Protein AF-A0A498R0T1-F1 (afdb_monomer_lite)

pLDDT: mean 83.11, std 10.89, range [50.72, 94.31]

Structure (mmCIF, N/CA/C/O backbone):
data_AF-A0A498R0T1-F1
#
_entry.id   AF-A0A498R0T1-F1
#
loop_
_atom_site.group_PDB
_atom_site.id
_atom_site.type_symbol
_atom_site.label_atom_id
_atom_site.label_alt_id
_atom_site.label_comp_id
_atom_site.label_asym_id
_atom_site.label_entity_id
_atom_site.label_seq_id
_atom_site.pdbx_PDB_ins_code
_atom_site.Cartn_x
_atom_site.Cartn_y
_atom_site.Cartn_z
_atom_site.occupancy
_atom_site.B_iso_or_equiv
_atom_site.auth_seq_id
_atom_site.auth_comp_id
_atom_site.auth_asym_id
_atom_site.auth_atom_id
_atom_site.pdbx_PDB_model_num
ATOM 1 N N . MET A 1 1 ? 1.956 -11.664 -6.230 1.00 70.69 1 MET A N 1
ATOM 2 C CA . MET A 1 1 ? 2.643 -11.973 -4.950 1.00 70.69 1 MET A CA 1
ATOM 3 C C . MET A 1 1 ? 2.162 -11.001 -3.881 1.00 70.69 1 MET A C 1
ATOM 5 O O . MET A 1 1 ? 1.886 -9.853 -4.214 1.00 70.69 1 MET A O 1
ATOM 9 N N . MET A 1 2 ? 2.011 -11.454 -2.633 1.00 79.12 2 MET A N 1
ATOM 10 C CA . MET A 1 2 ? 1.553 -10.611 -1.525 1.00 79.12 2 MET A CA 1
ATOM 11 C C . MET A 1 2 ? 2.737 -10.224 -0.641 1.00 79.12 2 MET A C 1
ATOM 13 O O . MET A 1 2 ? 3.389 -11.099 -0.077 1.00 79.12 2 MET A O 1
ATOM 17 N N . ASN A 1 3 ? 2.996 -8.924 -0.536 1.00 86.94 3 ASN A N 1
ATOM 18 C CA . ASN A 1 3 ? 4.081 -8.347 0.250 1.00 86.94 3 ASN A CA 1
ATOM 19 C C . ASN A 1 3 ? 3.505 -7.426 1.324 1.00 86.94 3 ASN A C 1
ATOM 21 O O . ASN A 1 3 ? 2.409 -6.898 1.169 1.00 86.94 3 ASN A O 1
ATOM 25 N N . THR A 1 4 ? 4.260 -7.186 2.389 1.00 91.88 4 THR A N 1
ATOM 26 C CA . THR A 1 4 ? 3.917 -6.160 3.377 1.00 91.88 4 THR A CA 1
ATOM 27 C C . THR A 1 4 ? 4.906 -5.013 3.238 1.00 91.88 4 THR A C 1
ATOM 29 O O . THR A 1 4 ? 6.104 -5.223 3.407 1.00 91.88 4 THR A O 1
ATOM 32 N N . ILE A 1 5 ? 4.413 -3.811 2.944 1.00 92.38 5 ILE A N 1
ATOM 33 C CA . ILE A 1 5 ? 5.221 -2.591 2.809 1.00 92.38 5 ILE A CA 1
ATOM 34 C C . ILE A 1 5 ? 4.722 -1.591 3.851 1.00 92.38 5 ILE A C 1
ATOM 36 O O . ILE A 1 5 ? 3.532 -1.306 3.907 1.00 92.38 5 ILE A O 1
ATOM 40 N N . TYR A 1 6 ? 5.608 -1.110 4.727 1.00 90.88 6 TYR A N 1
ATOM 41 C CA . TYR A 1 6 ? 5.259 -0.227 5.857 1.00 90.88 6 TYR A CA 1
ATOM 42 C C . TYR A 1 6 ? 4.100 -0.740 6.738 1.00 90.88 6 TYR A C 1
ATOM 44 O O . TYR A 1 6 ? 3.326 0.034 7.295 1.00 90.88 6 TYR A O 1
ATOM 52 N N . GLY A 1 7 ? 3.964 -2.063 6.867 1.00 89.06 7 GLY A N 1
ATOM 53 C CA . GLY A 1 7 ? 2.866 -2.693 7.611 1.00 89.06 7 GLY A CA 1
ATOM 54 C C . GLY A 1 7 ? 1.537 -2.781 6.850 1.00 89.06 7 GLY A C 1
ATOM 55 O O . GLY A 1 7 ? 0.573 -3.314 7.396 1.00 89.06 7 GLY A O 1
ATOM 56 N N . ILE A 1 8 ? 1.481 -2.313 5.599 1.00 90.56 8 ILE A N 1
ATOM 57 C CA . ILE A 1 8 ? 0.312 -2.408 4.723 1.00 90.56 8 ILE A CA 1
ATOM 58 C C . ILE A 1 8 ? 0.458 -3.642 3.823 1.00 90.56 8 ILE A C 1
ATOM 60 O O . ILE A 1 8 ? 1.482 -3.795 3.151 1.00 90.56 8 ILE A O 1
ATOM 64 N N . PRO A 1 9 ? -0.550 -4.525 3.776 1.00 93.69 9 PRO A N 1
ATOM 65 C CA . PRO A 1 9 ? -0.605 -5.601 2.800 1.00 93.69 9 PRO A CA 1
ATOM 66 C C . PRO A 1 9 ? -0.736 -5.058 1.371 1.00 93.69 9 PRO A C 1
ATOM 68 O O . PRO A 1 9 ? -1.653 -4.292 1.070 1.00 93.69 9 PRO A O 1
ATOM 71 N N . VAL A 1 10 ? 0.151 -5.507 0.489 1.00 93.44 10 VAL A N 1
ATOM 72 C CA . VAL A 1 10 ? 0.216 -5.154 -0.930 1.00 93.44 10 VAL A CA 1
ATOM 73 C C . VAL A 1 10 ? 0.103 -6.427 -1.755 1.00 93.44 10 VAL A C 1
ATOM 75 O O . VAL A 1 10 ? 1.001 -7.271 -1.732 1.00 93.44 10 VAL A O 1
ATOM 78 N N . ALA A 1 11 ? -0.987 -6.576 -2.499 1.00 93.69 11 ALA A N 1
ATOM 79 C CA . ALA A 1 11 ? -1.068 -7.582 -3.549 1.00 93.69 11 ALA A CA 1
ATOM 80 C C . ALA A 1 11 ? -0.614 -6.940 -4.856 1.00 93.69 11 ALA A C 1
ATOM 82 O O . ALA A 1 11 ? -1.124 -5.892 -5.232 1.00 93.69 11 ALA A O 1
ATOM 83 N N . ALA A 1 12 ? 0.359 -7.536 -5.532 1.00 89.50 12 ALA A N 1
ATOM 84 C CA . ALA A 1 12 ? 0.821 -7.005 -6.803 1.00 89.50 12 ALA A CA 1
ATOM 85 C C . ALA A 1 12 ? 1.231 -8.108 -7.766 1.00 89.50 12 ALA A C 1
ATOM 87 O O . ALA A 1 12 ? 1.641 -9.196 -7.330 1.00 89.50 12 ALA A O 1
ATOM 88 N N . ASP A 1 13 ? 1.196 -7.803 -9.058 1.00 81.06 13 ASP A N 1
ATOM 89 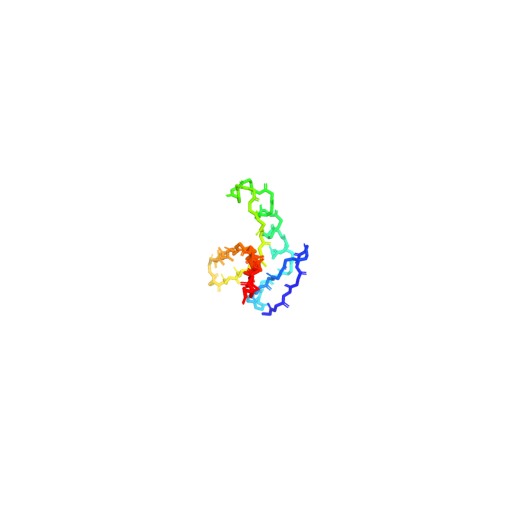C CA . ASP A 1 13 ? 1.741 -8.692 -10.075 1.00 81.06 13 ASP A CA 1
ATOM 90 C C . ASP A 1 13 ? 3.234 -8.962 -9.834 1.00 81.06 13 ASP A C 1
ATOM 92 O O . ASP A 1 13 ? 3.972 -8.182 -9.207 1.00 81.06 13 ASP A O 1
ATOM 96 N N . LEU A 1 14 ? 3.660 -10.162 -10.238 1.00 71.88 14 LEU A N 1
ATOM 97 C CA . LEU A 1 14 ? 5.007 -10.676 -9.974 1.00 71.88 14 LEU A CA 1
ATOM 98 C C . LEU A 1 14 ? 6.093 -9.840 -10.657 1.00 71.88 14 LEU A C 1
ATOM 100 O O . LEU A 1 14 ? 7.206 -9.776 -10.145 1.00 71.88 14 LEU A O 1
ATOM 104 N N . GLU A 1 15 ? 5.753 -9.180 -11.759 1.00 80.81 15 GLU A N 1
ATOM 105 C CA . GLU A 1 15 ? 6.706 -8.490 -12.628 1.00 80.81 15 GLU A CA 1
ATOM 106 C C . GLU A 1 15 ? 7.117 -7.111 -12.105 1.00 80.81 15 GLU A C 1
ATOM 108 O O . GLU A 1 15 ? 8.179 -6.606 -12.465 1.00 80.81 15 GLU A O 1
ATOM 113 N N . LEU A 1 16 ? 6.333 -6.512 -11.202 1.00 85.00 16 LEU A N 1
ATOM 114 C CA . LEU A 1 16 ? 6.642 -5.176 -10.710 1.00 85.00 16 LEU A CA 1
ATOM 115 C C . LEU A 1 16 ? 7.763 -5.221 -9.642 1.00 85.00 16 LEU A C 1
ATOM 117 O O . LEU A 1 16 ? 7.641 -5.958 -8.649 1.00 85.00 16 LEU A O 1
ATOM 121 N N . PRO A 1 17 ? 8.842 -4.426 -9.781 1.00 89.12 17 PRO A N 1
ATOM 122 C CA . PRO A 1 17 ? 9.919 -4.365 -8.797 1.00 89.12 17 PRO A CA 1
ATOM 123 C C . PRO A 1 17 ? 9.434 -3.922 -7.413 1.00 89.12 17 PRO A C 1
ATOM 125 O O . PRO A 1 17 ? 8.495 -3.137 -7.279 1.00 89.12 17 PRO A O 1
ATOM 128 N N . TYR A 1 18 ? 10.110 -4.383 -6.357 1.00 89.88 18 TYR A N 1
ATOM 129 C CA . TYR A 1 18 ? 9.775 -3.986 -4.985 1.00 89.88 18 TYR A CA 1
ATOM 130 C C . TYR A 1 18 ? 9.897 -2.469 -4.764 1.00 89.88 18 TYR A C 1
ATOM 132 O O . TYR A 1 18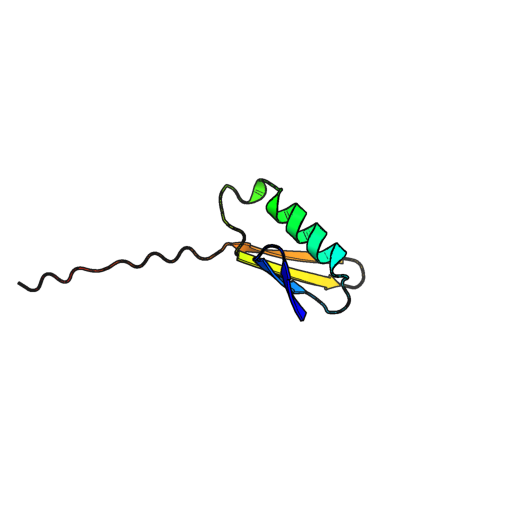 ? 9.047 -1.888 -4.100 1.00 89.88 18 TYR A O 1
ATOM 140 N N . SER A 1 19 ? 10.906 -1.823 -5.354 1.00 92.06 19 SER A N 1
ATOM 141 C CA . SER A 1 19 ? 11.127 -0.375 -5.242 1.00 92.06 19 SER A CA 1
ATOM 142 C C . SER A 1 19 ? 9.972 0.454 -5.809 1.00 92.06 19 SER A C 1
ATOM 144 O O . SER A 1 19 ? 9.592 1.459 -5.217 1.00 92.06 19 SER A O 1
ATOM 146 N N . GLU A 1 20 ? 9.380 0.014 -6.922 1.00 90.81 20 GLU A N 1
ATOM 147 C CA . GLU A 1 20 ? 8.203 0.662 -7.514 1.00 90.81 20 GLU A CA 1
ATOM 148 C C . GLU A 1 20 ? 6.975 0.487 -6.613 1.00 90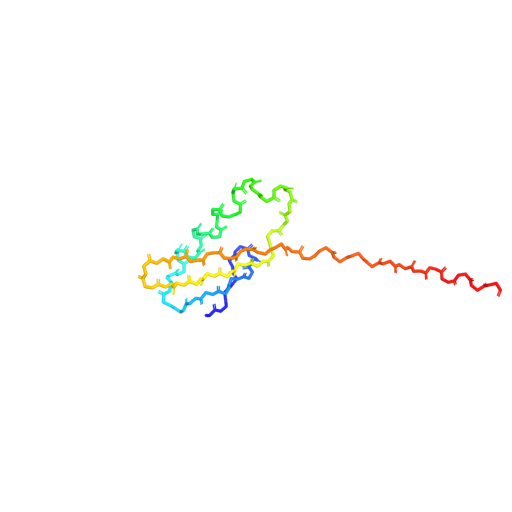.81 20 GLU A C 1
ATOM 150 O O . GLU A 1 20 ? 6.279 1.455 -6.309 1.00 90.81 20 GLU A O 1
ATOM 155 N N . LYS A 1 21 ? 6.761 -0.726 -6.081 1.00 91.75 21 LYS A N 1
ATOM 156 C CA . LYS A 1 21 ? 5.696 -0.990 -5.095 1.00 91.75 21 LYS A CA 1
ATOM 157 C C . LYS A 1 21 ? 5.852 -0.099 -3.862 1.00 91.75 21 LYS A C 1
ATOM 159 O O . LYS A 1 21 ? 4.876 0.471 -3.386 1.00 91.75 21 LYS A O 1
ATOM 164 N N . GLU A 1 22 ? 7.074 0.033 -3.351 1.00 93.50 22 GLU A N 1
ATOM 165 C CA . GLU A 1 22 ? 7.380 0.861 -2.185 1.00 93.50 22 GLU A CA 1
ATOM 166 C C . GLU A 1 22 ? 7.103 2.342 -2.444 1.00 93.50 22 GLU A C 1
ATOM 168 O O . GLU A 1 22 ? 6.485 3.003 -1.607 1.00 93.50 22 GLU A O 1
ATOM 173 N N . LYS A 1 23 ? 7.498 2.849 -3.616 1.00 92.88 23 LYS A N 1
ATOM 174 C CA . LYS A 1 23 ? 7.237 4.229 -4.026 1.00 92.88 23 LYS A CA 1
ATOM 175 C C . LYS A 1 23 ? 5.737 4.526 -4.082 1.00 92.88 23 LYS A C 1
ATOM 177 O O . LYS A 1 23 ? 5.305 5.491 -3.457 1.00 92.88 23 LYS A O 1
ATOM 182 N N . ILE A 1 24 ? 4.953 3.664 -4.733 1.00 91.00 24 ILE A N 1
ATOM 183 C CA . ILE A 1 24 ? 3.491 3.807 -4.831 1.00 91.00 24 ILE A CA 1
ATOM 184 C C . ILE A 1 24 ? 2.855 3.834 -3.436 1.00 91.00 24 ILE A C 1
ATOM 186 O O . ILE A 1 24 ? 2.065 4.721 -3.122 1.00 91.00 24 ILE A O 1
ATOM 190 N N . VAL A 1 25 ? 3.214 2.885 -2.564 1.00 90.81 25 VAL A N 1
ATOM 191 C CA . VAL A 1 25 ? 2.658 2.830 -1.201 1.00 90.81 25 VAL A CA 1
ATOM 192 C C . VAL A 1 25 ? 3.042 4.074 -0.402 1.00 90.81 25 VAL A C 1
ATOM 194 O O . VAL A 1 25 ? 2.208 4.620 0.317 1.00 90.81 25 VAL A O 1
ATOM 197 N N . LYS A 1 26 ? 4.281 4.553 -0.539 1.00 91.06 26 LYS A N 1
ATOM 198 C CA . LYS A 1 26 ? 4.736 5.773 0.127 1.00 91.06 26 LYS A CA 1
ATOM 199 C C . LYS A 1 26 ? 3.941 6.994 -0.331 1.00 91.06 26 LYS A C 1
ATOM 201 O O . LYS A 1 26 ? 3.496 7.756 0.522 1.00 91.06 26 LYS A O 1
ATOM 206 N N . GLU A 1 27 ? 3.732 7.152 -1.636 1.00 90.00 27 GLU A N 1
ATOM 207 C CA . GLU A 1 27 ? 2.930 8.241 -2.208 1.00 90.00 27 GLU A CA 1
ATOM 208 C C . GLU A 1 27 ? 1.496 8.207 -1.658 1.00 90.00 27 GLU A C 1
ATOM 210 O O . GLU A 1 27 ? 1.055 9.194 -1.064 1.00 90.00 27 GLU A O 1
ATOM 215 N N . LEU A 1 28 ? 0.835 7.041 -1.691 1.00 88.50 28 LEU A N 1
ATOM 216 C CA . LEU A 1 28 ? -0.510 6.841 -1.130 1.00 88.50 28 LEU A CA 1
ATOM 217 C C . LEU A 1 28 ? -0.616 7.191 0.362 1.00 88.50 28 LEU A C 1
ATOM 219 O O . LEU A 1 28 ? -1.657 7.669 0.807 1.00 88.50 28 LEU A O 1
ATOM 223 N N . MET A 1 29 ? 0.432 6.927 1.148 1.00 85.38 29 MET A N 1
ATOM 224 C CA . MET A 1 29 ? 0.470 7.273 2.573 1.00 85.38 29 MET A CA 1
ATOM 225 C C . MET A 1 29 ? 0.680 8.771 2.813 1.00 85.38 29 MET A C 1
ATOM 227 O O . MET A 1 29 ? 0.215 9.298 3.824 1.00 85.38 29 MET A O 1
ATOM 231 N N . THR A 1 30 ? 1.426 9.442 1.932 1.00 82.38 30 THR A N 1
ATOM 232 C CA . THR A 1 30 ? 1.742 10.872 2.059 1.00 82.38 30 THR A CA 1
ATOM 233 C C . THR A 1 30 ? 0.653 11.785 1.514 1.00 82.38 30 THR A C 1
ATOM 235 O O . THR A 1 30 ? 0.501 12.906 2.004 1.00 82.38 30 THR A O 1
ATOM 238 N N . GLU A 1 31 ? -0.119 11.330 0.528 1.00 72.94 31 GLU A N 1
ATOM 239 C CA . GLU A 1 31 ? -1.243 12.094 0.008 1.00 72.94 31 GLU A CA 1
ATOM 240 C C . GLU A 1 31 ? -2.346 12.197 1.070 1.00 72.94 31 GLU A C 1
ATOM 242 O O . GLU A 1 31 ? -2.950 11.212 1.497 1.00 72.94 31 GLU A O 1
ATOM 247 N N . TRP A 1 32 ? -2.660 13.431 1.475 1.00 55.88 32 TRP A N 1
ATOM 248 C CA . TRP A 1 32 ? -3.738 13.768 2.420 1.00 55.88 32 TRP A CA 1
ATOM 249 C C . TRP A 1 32 ? -5.143 13.335 1.946 1.00 55.88 32 TRP A C 1
ATOM 251 O O . TRP A 1 32 ? -6.125 13.520 2.667 1.00 55.88 32 TRP A O 1
ATOM 261 N N . ALA A 1 33 ? -5.247 12.735 0.755 1.00 62.25 33 ALA A N 1
ATOM 262 C CA . ALA A 1 33 ? -6.476 12.278 0.116 1.00 62.25 33 ALA A CA 1
ATOM 263 C C . ALA A 1 33 ? -7.279 11.274 0.963 1.00 62.25 33 ALA A C 1
ATOM 265 O O . ALA A 1 33 ? -8.497 11.171 0.808 1.00 62.25 33 ALA A O 1
ATOM 266 N N . TRP A 1 34 ? -6.643 10.583 1.914 1.00 74.06 34 TRP A N 1
ATOM 267 C CA . TRP A 1 34 ? -7.338 9.659 2.811 1.00 74.06 34 TRP A CA 1
ATOM 268 C C . TRP A 1 34 ? -8.180 10.339 3.899 1.00 74.06 34 TRP A C 1
ATOM 270 O O . TRP A 1 34 ? -8.856 9.633 4.637 1.00 74.06 34 TRP A O 1
ATOM 280 N N . ASN A 1 35 ? -8.218 11.677 4.007 1.00 70.69 35 ASN A N 1
ATOM 281 C CA . ASN A 1 35 ? -9.133 12.410 4.906 1.00 70.69 35 ASN A CA 1
ATOM 282 C C . ASN A 1 35 ? -9.150 11.876 6.361 1.00 70.69 35 ASN A C 1
ATOM 284 O O . ASN A 1 35 ? -10.205 11.767 6.987 1.00 70.69 35 ASN A O 1
ATOM 288 N N . GLY A 1 36 ? -7.987 11.481 6.893 1.00 72.75 36 GLY A N 1
ATOM 289 C CA . GLY A 1 36 ? -7.855 10.904 8.241 1.00 72.75 36 GLY A CA 1
ATOM 290 C C . GLY A 1 36 ? -8.216 9.415 8.366 1.00 72.75 36 GLY A C 1
ATOM 291 O O . GLY A 1 36 ? -8.198 8.874 9.472 1.00 72.75 36 GLY A O 1
ATOM 292 N N . ARG A 1 37 ? -8.525 8.736 7.258 1.00 78.31 37 ARG A N 1
ATOM 293 C CA . ARG A 1 37 ? -8.740 7.285 7.185 1.00 78.31 37 ARG A CA 1
ATOM 294 C C . ARG A 1 37 ? -7.406 6.549 7.098 1.00 78.31 37 ARG A C 1
ATOM 296 O O . ARG A 1 37 ? -6.422 7.073 6.582 1.00 78.31 37 ARG A O 1
ATOM 303 N N . GLN A 1 3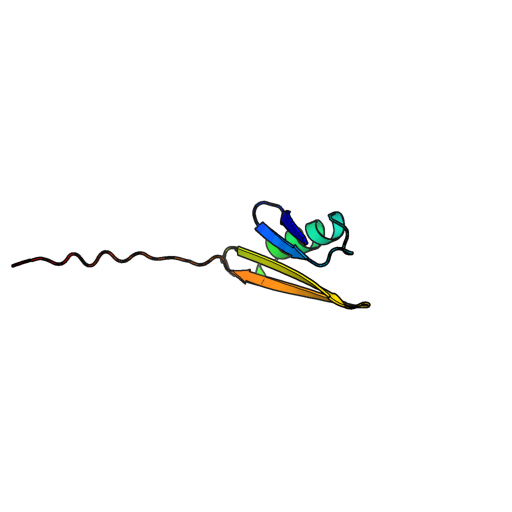8 ? -7.369 5.324 7.615 1.00 84.75 38 GLN A N 1
ATOM 304 C CA . GLN A 1 38 ? -6.164 4.493 7.588 1.00 84.75 38 GLN A CA 1
ATOM 305 C C . GLN A 1 38 ? -6.166 3.585 6.362 1.00 84.75 38 GLN A C 1
ATOM 307 O O . GLN A 1 38 ? -7.133 2.859 6.127 1.00 84.75 38 GLN A O 1
ATOM 312 N N . LEU A 1 39 ? -5.057 3.577 5.625 1.00 88.69 39 LEU A N 1
ATOM 313 C CA . LEU A 1 39 ? -4.837 2.643 4.529 1.00 88.69 39 LEU A CA 1
ATOM 314 C C . LEU A 1 39 ? -4.747 1.209 5.079 1.00 88.69 39 LEU A C 1
ATOM 316 O O . LEU A 1 39 ? -3.972 0.924 5.992 1.00 88.69 39 LEU A O 1
ATOM 320 N N . GLY A 1 40 ? -5.593 0.322 4.562 1.00 90.00 40 GLY A N 1
ATOM 321 C CA . GLY A 1 40 ? -5.748 -1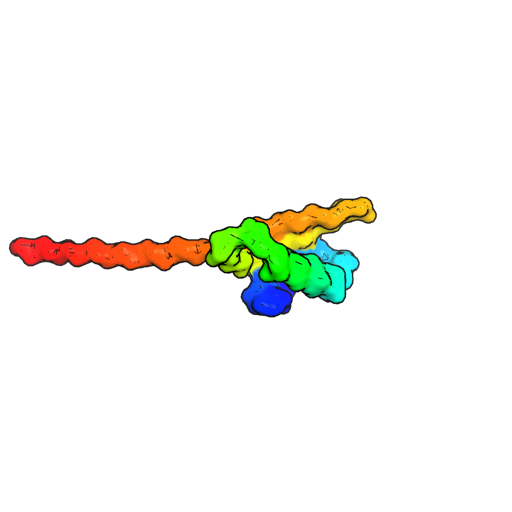.054 5.030 1.00 90.00 40 GLY A CA 1
ATOM 322 C C . GLY A 1 40 ? -5.149 -2.102 4.098 1.00 90.00 40 GLY A C 1
ATOM 323 O O . GLY A 1 40 ? -4.643 -3.110 4.583 1.00 90.00 40 GLY A O 1
ATOM 324 N N . LYS A 1 41 ? -5.205 -1.882 2.781 1.00 93.19 41 LYS A N 1
ATOM 325 C CA . LYS A 1 41 ? -4.637 -2.770 1.756 1.00 93.19 41 LYS A CA 1
ATOM 326 C C . LYS A 1 41 ? -4.390 -1.986 0.470 1.00 93.19 41 LYS A C 1
ATOM 328 O O . LYS A 1 41 ? -5.141 -1.059 0.170 1.00 93.19 41 LYS A O 1
ATOM 333 N N . VAL A 1 42 ? -3.386 -2.394 -0.296 1.00 93.06 42 VAL A N 1
ATOM 334 C CA . VAL A 1 42 ? -3.155 -1.923 -1.665 1.00 93.06 42 VAL A CA 1
ATOM 335 C C . VAL A 1 42 ? -3.145 -3.120 -2.613 1.00 93.06 42 VAL A C 1
ATOM 337 O O . VAL A 1 42 ? -2.580 -4.169 -2.306 1.00 93.06 42 VAL A O 1
ATOM 340 N N . GLU A 1 43 ? -3.780 -2.969 -3.764 1.00 94.31 43 GLU A N 1
ATOM 341 C CA . GLU A 1 43 ? -3.653 -3.860 -4.909 1.00 94.31 43 GLU A CA 1
ATOM 342 C C . GLU A 1 43 ? -3.040 -3.073 -6.067 1.00 94.31 43 GLU A C 1
ATOM 344 O O . GLU A 1 43 ? -3.482 -1.966 -6.371 1.00 94.31 43 GLU A O 1
ATOM 349 N N . ILE A 1 44 ? -1.992 -3.627 -6.669 1.00 92.94 44 ILE A N 1
ATOM 350 C CA . ILE A 1 44 ? -1.266 -3.029 -7.787 1.00 92.94 44 ILE A CA 1
ATOM 351 C C . ILE A 1 44 ? -1.340 -4.007 -8.951 1.00 92.94 44 ILE A C 1
ATOM 353 O O . ILE A 1 44 ? -0.720 -5.071 -8.913 1.00 92.94 44 ILE A O 1
ATOM 357 N N . ILE A 1 45 ? -2.111 -3.643 -9.964 1.00 90.81 45 ILE A N 1
ATOM 358 C CA . ILE A 1 45 ? -2.343 -4.461 -11.149 1.00 90.81 45 ILE A CA 1
ATOM 359 C C . ILE A 1 45 ? -1.618 -3.779 -12.298 1.00 90.81 45 ILE A C 1
ATOM 361 O O . ILE A 1 45 ? -1.874 -2.608 -12.574 1.00 90.81 45 ILE A O 1
ATOM 365 N N . SER A 1 46 ? -0.698 -4.486 -12.940 1.00 86.00 46 SER A N 1
ATOM 366 C CA . SER A 1 46 ? -0.030 -3.985 -14.134 1.00 86.00 46 SER A CA 1
ATOM 367 C C . SER A 1 46 ? -0.738 -4.560 -15.348 1.00 86.00 46 SER A C 1
ATOM 369 O O . SER A 1 46 ? -0.785 -5.775 -15.524 1.00 86.00 46 SER A O 1
ATOM 371 N N . ASP A 1 47 ? -1.258 -3.694 -16.205 1.00 84.31 47 ASP A N 1
ATOM 372 C CA . ASP A 1 47 ? -1.343 -4.036 -17.618 1.00 84.31 47 ASP A CA 1
ATOM 373 C C . ASP A 1 47 ? -0.045 -3.557 -18.290 1.00 84.31 47 ASP A C 1
ATOM 375 O O . ASP A 1 47 ? 0.723 -2.802 -17.694 1.00 84.31 47 ASP A O 1
ATOM 379 N N . GLU A 1 48 ? 0.272 -4.055 -19.483 1.00 78.75 48 GLU A N 1
ATOM 380 C CA . GLU A 1 48 ? 1.570 -3.845 -20.148 1.00 78.75 48 GLU A CA 1
ATOM 381 C C . GLU A 1 48 ? 2.042 -2.376 -20.183 1.00 78.75 48 GLU A C 1
ATOM 383 O O . GLU A 1 48 ? 3.241 -2.115 -20.275 1.00 78.75 48 GLU A O 1
ATOM 388 N N . GLN A 1 49 ? 1.115 -1.412 -20.124 1.00 83.00 49 GLN A N 1
ATOM 389 C CA . GLN A 1 49 ? 1.402 0.017 -20.260 1.00 83.00 49 GLN A CA 1
ATOM 390 C C . GLN A 1 49 ? 0.996 0.848 -19.038 1.00 83.00 49 GLN A C 1
ATOM 392 O O . GLN A 1 49 ? 1.495 1.964 -18.873 1.00 83.00 49 GLN A O 1
ATOM 397 N N . PHE A 1 50 ? 0.118 0.334 -18.179 1.00 86.06 50 PHE A N 1
ATOM 398 C CA . PHE A 1 50 ? -0.468 1.068 -17.069 1.00 86.06 50 PHE A CA 1
ATOM 399 C C . PHE A 1 50 ? -0.434 0.274 -15.770 1.00 86.06 50 PHE A C 1
ATOM 401 O O . PHE A 1 50 ? -0.576 -0.945 -15.720 1.00 86.06 50 PHE A O 1
ATOM 408 N N . ILE A 1 51 ? -0.305 1.023 -14.679 1.00 88.81 51 ILE A N 1
ATOM 409 C CA . ILE A 1 51 ? -0.423 0.494 -13.329 1.00 88.81 51 ILE A CA 1
ATOM 410 C C . ILE A 1 51 ? -1.741 0.992 -12.749 1.00 88.81 51 ILE A C 1
ATOM 412 O O . ILE A 1 51 ? -1.921 2.186 -12.507 1.00 88.81 51 ILE A O 1
ATOM 416 N N . HIS A 1 52 ? -2.652 0.061 -12.492 1.00 90.94 52 HIS A N 1
ATOM 417 C CA . HIS A 1 52 ? -3.875 0.314 -11.746 1.00 90.94 52 HIS A CA 1
ATOM 418 C C . HIS A 1 52 ? -3.597 0.110 -10.265 1.00 90.94 52 HIS A C 1
ATOM 420 O O . HIS A 1 52 ? -3.144 -0.953 -9.837 1.00 90.94 52 HIS A O 1
ATOM 426 N N . VAL A 1 53 ? -3.877 1.142 -9.475 1.00 91.06 53 VAL A N 1
ATOM 427 C CA . VAL A 1 53 ? -3.675 1.124 -8.028 1.00 91.06 53 VAL A CA 1
ATOM 428 C C . VAL A 1 53 ? -5.034 1.180 -7.347 1.00 91.06 53 VAL A C 1
ATOM 430 O O . VAL A 1 53 ? -5.716 2.204 -7.373 1.00 91.06 53 VAL A O 1
ATOM 433 N N . CYS A 1 54 ? -5.432 0.077 -6.722 1.00 91.62 54 CYS A N 1
ATOM 434 C CA . CYS A 1 54 ? -6.628 0.013 -5.892 1.00 91.62 54 CYS A CA 1
ATOM 435 C C . CYS A 1 54 ? -6.215 0.052 -4.425 1.00 91.62 54 CYS A C 1
ATOM 437 O O . CYS A 1 54 ? -5.480 -0.805 -3.941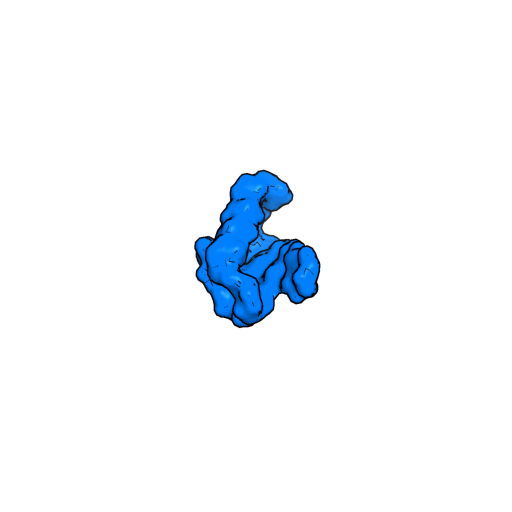 1.00 91.62 54 CYS A O 1
ATOM 439 N N . ALA A 1 55 ? -6.695 1.048 -3.695 1.00 90.62 55 ALA A N 1
ATOM 440 C CA . ALA A 1 55 ? -6.369 1.221 -2.293 1.00 90.62 55 ALA A CA 1
ATOM 441 C C . ALA A 1 55 ? -7.640 1.131 -1.446 1.00 90.62 55 ALA A C 1
ATOM 443 O O . ALA A 1 55 ? -8.690 1.667 -1.801 1.00 90.62 55 ALA A O 1
ATOM 444 N N . TYR A 1 56 ? -7.540 0.421 -0.328 1.00 91.62 56 TYR A N 1
ATOM 445 C CA . TYR A 1 56 ? -8.672 0.065 0.519 1.00 91.62 56 TYR A CA 1
ATOM 446 C C . TYR A 1 56 ? -8.473 0.621 1.918 1.00 91.62 56 TYR A C 1
ATOM 448 O O . TYR A 1 56 ? -7.385 0.530 2.485 1.00 91.62 56 TYR A O 1
ATOM 456 N N . GLU A 1 57 ? -9.545 1.131 2.510 1.00 89.56 57 GLU A N 1
ATOM 457 C CA . GLU A 1 57 ? -9.544 1.576 3.898 1.00 89.56 57 GLU A CA 1
ATOM 458 C C . GLU A 1 57 ? -9.499 0.387 4.869 1.00 89.56 57 GLU A C 1
ATOM 460 O O . GLU A 1 57 ? -10.096 -0.668 4.638 1.00 89.56 57 GLU A O 1
ATOM 465 N N . LYS A 1 58 ? -8.807 0.566 5.995 1.00 87.81 58 LYS A N 1
ATOM 466 C CA . LYS A 1 58 ? -8.830 -0.387 7.101 1.00 87.81 58 LYS A CA 1
ATOM 467 C C . LYS A 1 58 ? -10.236 -0.444 7.720 1.00 87.81 58 LYS A C 1
ATOM 469 O O . LYS A 1 58 ? -10.768 0.597 8.103 1.00 87.81 58 LYS A O 1
ATOM 474 N N . PRO A 1 59 ? -10.835 -1.634 7.901 1.00 83.94 59 PRO A N 1
ATOM 475 C CA . PRO A 1 59 ? -12.171 -1.733 8.474 1.00 83.94 59 PRO A CA 1
ATOM 476 C C . PRO A 1 59 ? -12.189 -1.231 9.922 1.00 83.94 59 PRO A C 1
ATOM 478 O O . PRO A 1 59 ? -11.380 -1.645 10.756 1.00 83.94 59 PRO A O 1
ATOM 481 N N . ILE A 1 60 ? -13.159 -0.372 10.237 1.00 82.25 60 ILE A N 1
ATOM 482 C CA . ILE A 1 60 ? -13.438 0.064 11.606 1.00 82.25 60 ILE A CA 1
ATOM 483 C C . ILE A 1 60 ? -14.482 -0.885 12.195 1.00 82.25 60 ILE A C 1
ATOM 485 O O . ILE A 1 60 ? -15.682 -0.736 11.965 1.00 82.25 60 ILE A O 1
ATOM 489 N N . VAL A 1 61 ? -14.030 -1.873 12.966 1.00 81.38 61 VAL A N 1
ATOM 490 C CA . VAL A 1 61 ? -14.927 -2.808 13.656 1.00 81.38 61 VAL A CA 1
ATOM 491 C C . VAL A 1 61 ? -15.328 -2.212 15.005 1.00 81.38 61 VAL A C 1
ATOM 493 O O . VAL A 1 61 ? -14.512 -2.125 15.921 1.00 81.38 61 VAL A O 1
ATOM 496 N N . LYS A 1 62 ? -16.594 -1.802 15.145 1.00 79.56 62 LYS A N 1
ATOM 497 C CA . LYS A 1 62 ? -17.185 -1.434 16.441 1.00 79.56 62 LYS A CA 1
ATOM 498 C C . LYS A 1 62 ? -17.980 -2.618 16.978 1.00 79.56 62 LYS A C 1
ATOM 500 O O . LYS A 1 62 ? -19.000 -2.990 16.407 1.00 79.56 62 LYS A O 1
ATOM 505 N N . VAL A 1 63 ? -17.516 -3.204 18.078 1.00 79.88 63 VAL A N 1
ATOM 506 C CA . VAL A 1 63 ? -18.266 -4.240 18.796 1.00 79.88 63 VAL A CA 1
ATOM 507 C C . VAL A 1 63 ? -19.203 -3.552 19.782 1.00 79.88 63 VAL A C 1
ATOM 509 O O . VAL A 1 63 ? -18.750 -2.947 20.753 1.00 79.88 63 VAL A O 1
ATOM 512 N N . TYR A 1 64 ? -20.507 -3.645 19.542 1.00 75.56 64 TYR A N 1
ATOM 513 C CA . TYR A 1 64 ? -21.519 -3.183 20.486 1.00 75.56 64 TYR A CA 1
ATOM 514 C C . TYR A 1 64 ? -21.866 -4.333 21.433 1.00 75.56 64 TYR A C 1
ATOM 516 O O . TYR A 1 64 ? -22.332 -5.383 20.999 1.00 75.56 64 TYR A O 1
ATOM 524 N N . LYS A 1 65 ? -21.621 -4.154 22.735 1.00 72.38 65 LYS A N 1
ATOM 525 C CA . LYS A 1 65 ? -22.173 -5.053 23.752 1.00 72.38 65 LYS A CA 1
ATOM 526 C C . LYS A 1 65 ? -23.598 -4.602 24.048 1.00 72.38 65 LYS A C 1
ATOM 528 O O . LYS A 1 65 ? -23.788 -3.620 24.762 1.00 72.38 65 LYS A O 1
ATOM 533 N N . GLU A 1 66 ? -24.590 -5.320 23.534 1.00 63.12 66 GLU A N 1
ATOM 534 C CA . GLU A 1 66 ? -25.930 -5.254 24.110 1.00 63.12 66 GLU A CA 1
ATOM 535 C C . GLU A 1 66 ? -25.856 -5.848 25.519 1.00 63.12 66 GLU A C 1
ATOM 537 O O . GLU A 1 66 ? -25.693 -7.053 25.714 1.00 63.12 66 GLU A O 1
ATOM 542 N N . ILE A 1 67 ? -25.913 -4.982 26.530 1.00 64.88 67 ILE A N 1
ATOM 543 C CA . ILE A 1 67 ? -26.147 -5.420 27.901 1.00 64.88 67 ILE A CA 1
ATOM 544 C C . ILE A 1 67 ? -27.609 -5.857 27.942 1.00 64.88 67 ILE A C 1
ATOM 546 O O . ILE A 1 67 ? -28.501 -5.035 28.148 1.00 64.88 67 ILE A O 1
ATOM 550 N N . ILE A 1 68 ? -27.864 -7.149 27.734 1.00 60.31 68 ILE A N 1
ATOM 551 C CA . ILE A 1 68 ? -29.164 -7.739 28.047 1.00 60.31 68 ILE A CA 1
ATOM 552 C C . ILE A 1 68 ? -29.318 -7.653 29.568 1.00 60.31 68 ILE A C 1
ATOM 554 O O . ILE A 1 68 ? -28.820 -8.497 30.314 1.00 60.31 68 ILE A O 1
ATOM 558 N N . LYS A 1 69 ? -29.981 -6.595 30.045 1.00 50.72 69 LYS A N 1
ATOM 559 C CA . LYS A 1 69 ? -30.515 -6.546 31.406 1.00 50.72 69 LYS A CA 1
ATOM 560 C C . LYS A 1 69 ? -31.625 -7.593 31.480 1.00 50.72 69 LYS A C 1
ATOM 562 O O . LYS A 1 69 ? -32.726 -7.358 30.993 1.00 50.72 69 LYS A O 1
ATOM 567 N N . LYS A 1 70 ? -31.322 -8.762 32.050 1.00 52.28 70 LYS A N 1
ATOM 568 C CA . LYS A 1 70 ? -32.361 -9.674 32.537 1.00 52.28 70 LYS A CA 1
ATOM 569 C C . LYS A 1 70 ? -33.035 -9.000 33.734 1.00 52.28 70 LYS A C 1
ATOM 571 O O . LYS A 1 70 ? -32.359 -8.739 34.728 1.00 52.28 70 LYS A O 1
ATOM 576 N N . TYR A 1 71 ? -34.313 -8.668 33.569 1.00 60.12 71 TYR A N 1
ATOM 577 C CA . TYR A 1 71 ? -35.242 -8.422 34.671 1.00 60.12 71 TYR A CA 1
ATOM 578 C C . TYR A 1 71 ? -35.688 -9.759 35.262 1.00 60.12 71 TYR A C 1
ATOM 580 O O . TYR A 1 71 ? -35.772 -10.736 34.479 1.00 60.12 71 TYR A O 1
#

Foldseek 3Di:
DWDAAPNAIEAEDPPDDPVVVNVVVVVVVPPCVCVPFAWHYWYWYDDPVDTDIDTDTDDDDDDDDPPPPDD

Secondary structure (DSSP, 8-state):
-EEEETTEEEEE-TTS-HHHHHHHHHHHHHSGGGTTPPEEEEEEEE-SS-EEEEEEEPP------------

Radius of gyration: 17.32 Å; chains: 1; bounding box: 46×26×55 Å

Sequence (71 aa):
MMNTIYGIPVAADLELPYSEKEKIVKELMTEWAWNGRQLGKVEIISDEQFIHVCAYEKPIVKVYKEIIKKY

Organism: NCBI:txid1351585